Protein AF-A0A9D3PNL5-F1 (afdb_monomer_lite)

InterPro domains:
  IPR000719 Protein kinase domain [PF00069] (84-166)
  IPR000719 Protein kinase domain [PS50011] (1-166)
  IPR000719 Protein kinase domain [SM00220] (26-166)
  IPR011009 Protein kinase-like domain superfamily [SSF56112] (18-76)
  IPR011009 Protein kinase-like domain superfamily [SSF56112] (84-167)
  IPR017441 Protein kinase, ATP binding site [PS00107] (32-55)
  IPR051138 PIM Serine/Threonine Kinase [PTHR22984] (84-167)

Radius of gyration: 21.08 Å; chains: 1; bounding box: 48×57×48 Å

Structure (mmCIF, N/CA/C/O backbone):
data_AF-A0A9D3PNL5-F1
#
_entry.id   AF-A0A9D3PNL5-F1
#
loop_
_atom_site.group_PDB
_atom_site.id
_atom_site.type_symbol
_atom_site.label_atom_id
_atom_site.label_alt_id
_atom_site.label_comp_id
_atom_site.label_asym_id
_atom_site.label_entity_id
_atom_site.label_seq_id
_atom_site.pdbx_PDB_ins_code
_atom_site.Cartn_x
_atom_site.Cartn_y
_atom_site.Cartn_z
_atom_site.occupancy
_atom_site.B_iso_or_equiv
_atom_site.auth_seq_id
_atom_site.auth_comp_id
_atom_site.auth_asym_id
_atom_site.auth_atom_id
_atom_site.pdbx_PDB_model_num
ATOM 1 N N . MET A 1 1 ? 21.731 40.773 -5.393 1.00 37.44 1 MET A N 1
ATOM 2 C CA . MET A 1 1 ? 21.156 39.965 -6.490 1.00 37.44 1 MET A CA 1
ATOM 3 C C . MET A 1 1 ? 22.215 38.988 -6.968 1.00 37.44 1 MET A C 1
ATOM 5 O O . MET A 1 1 ? 23.375 39.364 -7.023 1.00 37.44 1 MET A O 1
ATOM 9 N N . SER A 1 2 ? 21.787 37.767 -7.288 1.00 33.62 2 SER A N 1
ATOM 10 C CA . SER A 1 2 ? 22.587 36.586 -7.640 1.00 33.62 2 SER A CA 1
ATOM 11 C C . SER A 1 2 ? 23.284 35.892 -6.462 1.00 33.62 2 SER A C 1
ATOM 13 O O . SER A 1 2 ? 24.249 36.399 -5.898 1.00 33.62 2 SER A O 1
ATOM 15 N N . CYS A 1 3 ? 22.790 34.699 -6.135 1.00 22.55 3 CYS A N 1
ATOM 16 C CA . CYS A 1 3 ? 23.634 33.597 -5.705 1.00 22.55 3 CYS A CA 1
ATOM 17 C C . CYS A 1 3 ? 23.076 32.329 -6.361 1.00 22.55 3 CYS A C 1
ATOM 19 O O . CYS A 1 3 ? 21.907 31.990 -6.192 1.00 22.55 3 CYS A O 1
ATOM 21 N N . SER A 1 4 ? 23.911 31.722 -7.198 1.00 32.09 4 SER A N 1
ATOM 22 C CA . SER A 1 4 ? 23.697 30.441 -7.857 1.00 32.09 4 SER A CA 1
ATOM 23 C C . SER A 1 4 ? 23.814 29.319 -6.828 1.00 32.09 4 SER A C 1
ATOM 25 O O . SER A 1 4 ? 24.745 29.326 -6.025 1.00 32.09 4 SER A O 1
ATOM 27 N N . ALA A 1 5 ? 22.911 28.345 -6.877 1.00 29.30 5 ALA A N 1
ATOM 28 C CA . ALA A 1 5 ? 23.123 27.039 -6.270 1.00 29.30 5 ALA A CA 1
ATOM 29 C C . ALA A 1 5 ? 22.503 25.984 -7.188 1.00 29.30 5 ALA A C 1
ATOM 31 O O . ALA A 1 5 ? 21.303 25.718 -7.159 1.00 29.30 5 ALA A O 1
ATOM 32 N N . ALA A 1 6 ? 23.350 25.417 -8.045 1.00 33.72 6 ALA A N 1
ATOM 33 C CA . ALA A 1 6 ? 23.094 24.140 -8.680 1.00 33.72 6 ALA A CA 1
ATOM 34 C C . ALA A 1 6 ? 23.031 23.074 -7.575 1.00 33.72 6 ALA A C 1
ATOM 36 O O . ALA A 1 6 ? 24.058 22.699 -7.011 1.00 33.72 6 ALA A O 1
ATOM 37 N N . ALA A 1 7 ? 21.825 22.621 -7.236 1.00 33.25 7 ALA A N 1
ATOM 38 C CA . ALA A 1 7 ? 21.649 21.412 -6.446 1.00 33.25 7 ALA A CA 1
ATOM 39 C C . ALA A 1 7 ? 21.877 20.217 -7.379 1.00 33.25 7 ALA A C 1
ATOM 41 O O . ALA A 1 7 ? 21.170 20.043 -8.373 1.00 33.25 7 ALA A O 1
ATOM 42 N N . GLY A 1 8 ? 22.941 19.466 -7.100 1.00 27.92 8 GLY A N 1
ATOM 43 C CA . GLY A 1 8 ? 23.364 18.314 -7.880 1.00 27.92 8 GLY A CA 1
ATOM 44 C C . GLY A 1 8 ? 22.265 17.262 -7.976 1.00 27.92 8 GLY A C 1
ATOM 45 O O . GLY A 1 8 ? 21.720 16.819 -6.969 1.00 27.92 8 GLY A O 1
ATOM 46 N N . LEU A 1 9 ? 21.975 16.854 -9.209 1.00 35.25 9 LEU A N 1
ATOM 47 C CA . LEU A 1 9 ? 21.295 15.598 -9.500 1.00 35.25 9 LEU A CA 1
ATOM 48 C C . LEU A 1 9 ? 22.106 14.448 -8.875 1.00 35.25 9 LEU A C 1
ATOM 50 O O . LEU A 1 9 ? 23.333 14.440 -9.028 1.00 35.25 9 LEU A O 1
ATOM 54 N N . PRO A 1 10 ? 21.475 13.476 -8.195 1.00 40.09 10 PRO A N 1
ATOM 55 C CA . PRO A 1 10 ? 22.189 12.321 -7.678 1.00 40.09 10 PRO A CA 1
ATOM 56 C C . PRO A 1 10 ? 22.832 11.532 -8.829 1.00 40.09 10 PRO A C 1
ATOM 58 O O . PRO A 1 10 ? 22.167 11.006 -9.723 1.00 40.09 10 PRO A O 1
ATOM 61 N N . ASN A 1 11 ? 24.163 11.455 -8.786 1.00 43.19 11 ASN A N 1
ATOM 62 C CA . ASN A 1 11 ? 24.964 10.520 -9.566 1.00 43.19 11 ASN A CA 1
ATOM 63 C C . ASN A 1 11 ? 24.618 9.097 -9.109 1.00 43.19 11 ASN A C 1
ATOM 65 O O . ASN A 1 11 ? 25.056 8.676 -8.040 1.00 43.19 11 ASN A O 1
ATOM 69 N N . GLY A 1 12 ? 23.838 8.356 -9.899 1.00 40.03 12 GLY A N 1
ATOM 70 C CA . GLY A 1 12 ? 23.540 6.963 -9.556 1.00 40.03 12 GLY A CA 1
ATOM 71 C C . GLY A 1 12 ? 22.663 6.156 -10.508 1.00 40.03 12 GLY A C 1
ATOM 72 O O . GLY A 1 12 ? 22.704 4.936 -10.433 1.00 40.03 12 GLY A O 1
ATOM 73 N N . LEU A 1 13 ? 21.915 6.770 -11.431 1.00 40.31 13 LEU A N 1
ATOM 74 C CA . LEU A 1 13 ? 21.122 6.031 -12.421 1.00 40.31 13 LEU A CA 1
ATOM 75 C C . LEU A 1 13 ? 21.312 6.649 -13.805 1.00 40.31 13 LEU A C 1
ATOM 77 O O . LEU A 1 13 ? 20.552 7.512 -14.240 1.00 40.31 13 LEU A O 1
ATOM 81 N N . THR A 1 14 ? 22.346 6.214 -14.523 1.00 41.66 14 THR A N 1
ATOM 82 C CA . THR A 1 14 ? 22.407 6.462 -15.963 1.00 41.66 14 THR A CA 1
ATOM 83 C C . THR A 1 14 ? 21.260 5.683 -16.609 1.00 41.66 14 THR A C 1
ATOM 85 O O . THR A 1 14 ? 21.267 4.453 -16.651 1.00 41.66 14 THR A O 1
ATOM 88 N N . GLY A 1 15 ? 20.246 6.396 -17.113 1.00 50.00 15 GLY A N 1
ATOM 89 C CA . GLY A 1 15 ? 19.085 5.798 -17.787 1.00 50.00 15 GLY A CA 1
ATOM 90 C C . GLY A 1 15 ? 19.443 4.895 -18.978 1.00 50.00 15 GLY A C 1
ATOM 91 O O . GLY A 1 15 ? 18.603 4.129 -19.435 1.00 50.00 15 GLY A O 1
ATOM 92 N N . SER A 1 16 ? 20.695 4.928 -19.447 1.00 56.31 16 SER A N 1
ATOM 93 C CA . SER A 1 16 ? 21.208 4.050 -20.496 1.00 56.31 16 SER A CA 1
ATOM 94 C C . SER A 1 16 ? 21.319 2.584 -20.067 1.00 56.31 16 SER A C 1
ATOM 96 O O . SER A 1 16 ? 20.949 1.717 -20.844 1.00 56.31 16 SER A O 1
ATOM 98 N N . SER A 1 17 ? 21.777 2.279 -18.847 1.00 61.88 17 SER A N 1
ATOM 99 C CA . SER A 1 17 ? 22.071 0.890 -18.443 1.00 61.88 17 SER A CA 1
ATOM 100 C C . SER A 1 17 ? 20.802 0.042 -18.276 1.00 61.88 17 SER A C 1
ATOM 102 O O . SER A 1 17 ? 20.722 -1.084 -18.768 1.00 61.88 17 SER A O 1
ATOM 104 N N . GLN A 1 18 ? 19.764 0.611 -17.653 1.00 68.44 18 GLN A N 1
ATOM 105 C CA . GLN A 1 18 ? 18.479 -0.077 -17.479 1.00 68.44 18 GLN A CA 1
ATOM 106 C C . GLN A 1 18 ? 17.737 -0.265 -18.805 1.00 68.44 18 GLN A C 1
ATOM 108 O O . GLN A 1 18 ? 17.100 -1.295 -19.016 1.00 68.44 18 GLN A O 1
ATOM 113 N N . HIS A 1 19 ? 17.851 0.708 -19.711 1.00 75.62 19 HIS A N 1
ATOM 114 C CA . HIS A 1 19 ? 17.243 0.625 -21.033 1.00 75.62 19 HIS A CA 1
ATOM 115 C C . HIS A 1 19 ? 17.864 -0.504 -21.864 1.00 75.62 19 HIS A C 1
ATOM 117 O O . HIS A 1 19 ? 17.138 -1.285 -22.476 1.00 75.62 19 HIS A O 1
ATOM 123 N N . THR A 1 20 ? 19.192 -0.650 -21.827 1.00 79.81 20 THR A N 1
ATOM 124 C CA . THR A 1 20 ? 19.887 -1.745 -22.518 1.00 79.81 20 THR A CA 1
ATOM 125 C C . THR A 1 20 ? 19.484 -3.108 -21.951 1.00 79.81 20 THR A C 1
ATOM 127 O O . THR A 1 20 ? 19.095 -3.992 -22.709 1.00 79.81 20 THR A O 1
ATOM 130 N N . ALA A 1 21 ? 19.466 -3.261 -20.622 1.00 88.31 21 ALA A N 1
ATOM 131 C CA . ALA A 1 21 ? 19.059 -4.509 -19.970 1.00 88.31 21 ALA A CA 1
ATOM 132 C C . ALA A 1 21 ? 17.594 -4.897 -20.262 1.00 88.31 21 ALA A C 1
ATOM 134 O O . ALA A 1 21 ? 17.264 -6.080 -20.366 1.00 88.31 21 ALA A O 1
ATOM 135 N N . PHE A 1 22 ? 16.703 -3.912 -20.413 1.00 89.56 22 PHE A N 1
ATOM 136 C CA . PHE A 1 22 ? 15.327 -4.149 -20.848 1.00 89.56 22 PHE A CA 1
ATOM 137 C C . PHE A 1 22 ? 15.280 -4.647 -22.300 1.00 89.56 22 PHE A C 1
ATOM 139 O O . PHE A 1 22 ? 14.671 -5.680 -22.586 1.00 89.56 22 PHE A O 1
ATOM 146 N N . GLN A 1 23 ? 15.976 -3.954 -23.204 1.00 91.44 23 GLN A N 1
ATOM 147 C CA . GLN A 1 23 ? 16.016 -4.294 -24.627 1.00 91.44 23 GLN A CA 1
ATOM 148 C C . GLN A 1 23 ? 16.657 -5.656 -24.908 1.00 91.44 23 GLN A C 1
ATOM 150 O O . GLN A 1 23 ? 16.369 -6.260 -25.937 1.00 91.44 23 GLN A O 1
ATOM 155 N N . GLU A 1 24 ? 17.499 -6.182 -24.021 1.00 94.88 24 GLU A N 1
ATOM 156 C CA . GLU A 1 24 ? 18.044 -7.539 -24.145 1.00 94.88 24 GLU A CA 1
ATOM 157 C C . GLU A 1 24 ? 16.970 -8.624 -24.007 1.00 94.88 24 GLU A C 1
ATOM 159 O O . GLU A 1 24 ? 17.055 -9.652 -24.677 1.00 94.88 24 GLU A O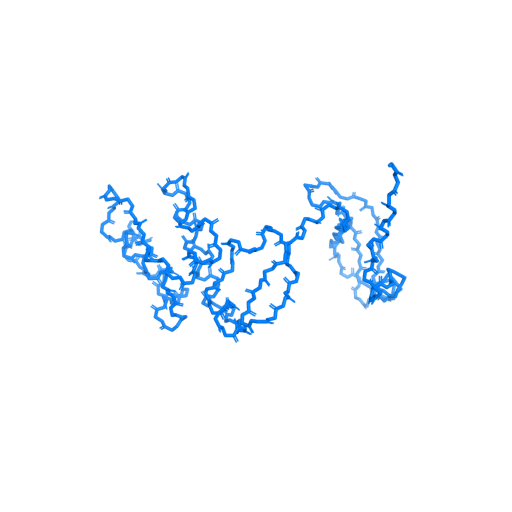 1
ATOM 164 N N . LYS A 1 25 ? 15.937 -8.391 -23.189 1.00 96.31 25 LYS A N 1
ATOM 165 C CA . LYS A 1 25 ? 14.954 -9.417 -22.798 1.00 96.31 25 LYS A CA 1
ATOM 166 C C . LYS A 1 25 ? 13.575 -9.223 -23.413 1.00 96.31 25 LYS A C 1
ATOM 168 O O . LYS A 1 25 ? 12.829 -10.193 -23.546 1.00 96.31 25 LYS A O 1
ATOM 173 N N . TYR A 1 26 ? 13.238 -7.999 -23.802 1.00 97.00 26 TYR A N 1
ATOM 174 C CA . TYR A 1 26 ? 11.894 -7.637 -24.236 1.00 97.00 26 TYR A CA 1
ATOM 175 C C . TYR A 1 26 ? 11.920 -6.867 -25.550 1.00 97.00 26 TYR A C 1
ATOM 177 O O . TYR A 1 26 ? 12.895 -6.191 -25.889 1.00 97.00 26 TYR A O 1
ATOM 185 N N . VAL A 1 27 ? 10.830 -6.986 -26.297 1.00 97.12 27 VAL A N 1
ATOM 186 C CA . VAL A 1 27 ? 10.520 -6.135 -27.443 1.00 97.12 27 VAL A CA 1
ATOM 187 C C . VAL A 1 27 ? 9.291 -5.325 -27.075 1.00 97.12 27 VAL A C 1
ATOM 189 O O . VAL A 1 27 ? 8.267 -5.885 -26.691 1.00 97.12 27 VAL A O 1
ATOM 192 N N . GLU A 1 28 ? 9.408 -4.008 -27.174 1.00 96.38 28 GLU A N 1
ATOM 193 C CA . GLU A 1 28 ? 8.271 -3.101 -27.074 1.00 96.38 28 GLU A CA 1
ATOM 194 C C . GLU A 1 28 ? 7.646 -2.913 -28.459 1.00 96.38 28 GLU A C 1
ATOM 196 O O . GLU A 1 28 ? 8.353 -2.808 -29.462 1.00 96.38 28 GLU A O 1
ATOM 201 N N . GLU A 1 29 ? 6.321 -2.892 -28.505 1.00 95.44 29 GLU A N 1
ATOM 202 C CA . GLU A 1 29 ? 5.523 -2.800 -29.720 1.00 95.44 29 GLU A CA 1
ATOM 203 C C . GLU A 1 29 ? 4.678 -1.516 -29.717 1.00 95.44 29 GLU A C 1
ATOM 205 O O . GLU A 1 29 ? 5.192 -0.406 -29.590 1.00 95.44 29 GLU A O 1
ATOM 210 N N . HIS A 1 30 ? 3.368 -1.648 -29.918 1.00 96.62 30 HIS A N 1
ATOM 211 C CA . HIS A 1 30 ? 2.465 -0.532 -30.100 1.00 96.62 30 HIS A CA 1
ATOM 212 C C . HIS A 1 30 ? 1.945 -0.009 -28.761 1.00 96.62 30 HIS A 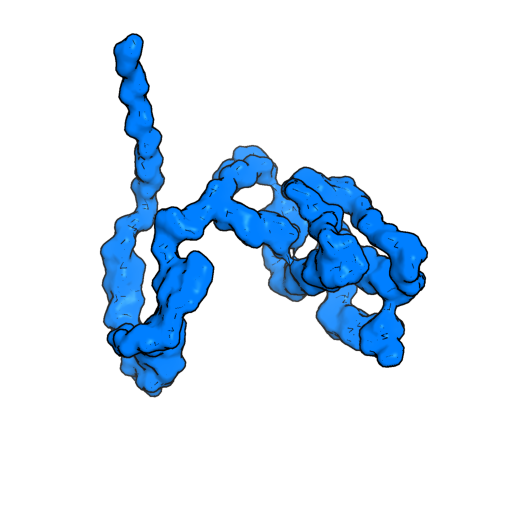C 1
ATOM 214 O O . HIS A 1 30 ? 1.764 -0.733 -27.784 1.00 96.62 30 HIS A O 1
ATOM 220 N N . TYR A 1 31 ? 1.682 1.288 -28.732 1.00 96.62 31 TYR A N 1
ATOM 221 C CA . TYR A 1 31 ? 1.113 1.976 -27.586 1.00 96.62 31 TYR A CA 1
ATOM 222 C C . TYR A 1 31 ? -0.293 1.451 -27.248 1.00 96.62 31 TYR A C 1
ATOM 224 O O . TYR A 1 31 ? -1.129 1.291 -28.138 1.00 96.62 31 TYR A O 1
ATOM 232 N N . LEU A 1 32 ? -0.557 1.237 -25.956 1.00 97.00 32 LEU A N 1
ATOM 233 C CA . LEU A 1 32 ? -1.849 0.780 -25.435 1.00 97.00 32 LEU A CA 1
ATOM 234 C C . LEU A 1 32 ? -2.646 1.898 -24.757 1.00 97.00 32 LEU A C 1
ATOM 236 O O . LEU A 1 32 ? -3.869 1.930 -24.871 1.00 97.00 32 LEU A O 1
ATOM 240 N N . GLY A 1 33 ? -1.992 2.816 -24.039 1.00 96.38 33 GLY A N 1
ATOM 241 C CA . GLY A 1 33 ? -2.713 3.864 -23.314 1.00 96.38 33 GLY A CA 1
ATOM 242 C C . GLY A 1 33 ? -1.849 4.758 -22.429 1.00 96.38 33 GLY A C 1
ATOM 243 O O . GLY A 1 33 ? -0.659 4.522 -22.235 1.00 96.38 33 GLY A O 1
ATOM 244 N N . ILE A 1 34 ? -2.467 5.800 -21.871 1.00 95.88 34 ILE A N 1
ATOM 245 C CA . ILE A 1 34 ? -1.848 6.753 -20.944 1.00 95.88 34 ILE A CA 1
ATOM 246 C C . ILE A 1 34 ? -2.719 6.880 -19.698 1.00 95.88 34 ILE A C 1
ATOM 248 O O . ILE A 1 34 ? -3.942 6.945 -19.784 1.00 95.88 34 ILE A O 1
ATOM 252 N N . GLY A 1 35 ? -2.073 6.925 -18.538 1.00 87.50 35 GLY A N 1
ATOM 253 C CA . GLY A 1 35 ? -2.684 7.250 -17.255 1.00 87.50 35 GLY A CA 1
ATOM 254 C C . GLY A 1 35 ? -1.942 8.393 -16.563 1.00 87.50 35 GLY A C 1
ATOM 255 O O . GLY A 1 35 ? -0.958 8.928 -17.081 1.00 87.50 35 GLY A O 1
ATOM 256 N N . GLY A 1 36 ? -2.381 8.750 -15.352 1.00 83.88 36 GLY A N 1
ATOM 257 C CA . GLY A 1 36 ? -1.755 9.827 -14.569 1.00 83.88 36 GLY A CA 1
ATOM 258 C C . GLY A 1 36 ? -0.238 9.654 -14.398 1.00 83.88 36 GLY A C 1
ATOM 259 O O . GLY A 1 36 ? 0.520 10.616 -14.507 1.00 83.88 36 GLY A O 1
ATOM 260 N N . PHE A 1 37 ? 0.210 8.404 -14.262 1.00 83.06 37 PHE A N 1
ATOM 261 C CA . PHE A 1 37 ? 1.598 8.041 -13.968 1.00 83.06 37 PHE A CA 1
ATOM 262 C C . PHE A 1 37 ? 2.469 7.751 -15.199 1.00 83.06 37 PHE A C 1
ATOM 264 O O . PHE A 1 37 ? 3.623 7.370 -15.041 1.00 83.06 37 PHE A O 1
ATOM 271 N N . GLY A 1 38 ? 1.955 7.927 -16.421 1.00 90.56 38 GLY A N 1
ATOM 272 C CA . GLY A 1 38 ? 2.727 7.690 -17.645 1.00 90.56 38 GLY A CA 1
ATOM 273 C C . GLY A 1 38 ? 1.986 6.862 -18.686 1.00 90.56 38 GLY A C 1
ATOM 274 O O . GLY A 1 38 ? 0.758 6.849 -18.701 1.00 90.56 38 GLY A O 1
ATOM 275 N N . SER A 1 39 ? 2.728 6.210 -19.574 1.00 95.12 39 SER A N 1
ATOM 276 C CA . SER A 1 39 ? 2.190 5.470 -20.721 1.00 95.12 39 SER A CA 1
ATOM 277 C C . SER A 1 39 ? 2.414 3.970 -20.592 1.00 95.12 39 SER A C 1
ATOM 279 O O . SER A 1 39 ? 3.328 3.519 -19.907 1.00 95.12 39 SER A O 1
ATOM 281 N N . VAL A 1 40 ? 1.567 3.200 -21.263 1.00 96.81 40 VAL A N 1
ATOM 282 C CA . VAL A 1 40 ? 1.656 1.748 -21.371 1.00 96.81 40 VAL A CA 1
ATOM 283 C C . VAL A 1 40 ? 1.765 1.386 -22.846 1.00 96.81 40 VAL A C 1
ATOM 285 O O . VAL A 1 40 ? 0.961 1.851 -23.656 1.00 96.81 40 VAL A O 1
ATOM 288 N N . CYS A 1 41 ? 2.735 0.544 -23.175 1.00 96.88 41 CYS A N 1
ATOM 289 C CA . CYS A 1 41 ? 2.916 -0.055 -24.492 1.00 96.88 41 CYS A CA 1
ATOM 290 C C . CYS A 1 41 ? 2.759 -1.575 -24.391 1.00 96.88 41 CYS A C 1
ATOM 292 O O . CYS A 1 41 ? 3.064 -2.172 -23.357 1.00 96.88 41 CYS A O 1
ATOM 294 N N . ALA A 1 42 ? 2.273 -2.202 -25.455 1.00 96.94 42 ALA A N 1
ATOM 295 C CA . ALA A 1 42 ? 2.325 -3.643 -25.616 1.00 96.94 42 ALA A CA 1
ATOM 296 C C . ALA A 1 42 ? 3.771 -4.061 -25.879 1.00 96.94 42 ALA A C 1
ATOM 298 O O . ALA A 1 42 ? 4.584 -3.276 -26.367 1.00 96.94 42 ALA A O 1
ATOM 299 N N . GLY A 1 43 ? 4.088 -5.308 -25.580 1.00 97.12 43 GLY A N 1
ATOM 300 C CA . GLY A 1 43 ? 5.350 -5.908 -25.959 1.00 97.12 43 GLY A CA 1
ATOM 301 C C . GLY A 1 43 ? 5.292 -7.414 -25.822 1.00 97.12 43 GLY A C 1
ATOM 302 O O . GLY A 1 43 ? 4.265 -7.978 -25.442 1.00 97.12 43 GLY A O 1
ATOM 303 N N . HIS A 1 44 ? 6.420 -8.059 -26.063 1.00 97.94 44 HIS A N 1
ATOM 304 C CA . HIS A 1 44 ? 6.587 -9.472 -25.770 1.00 97.94 44 HIS A CA 1
ATOM 305 C C . HIS A 1 44 ? 7.969 -9.750 -25.189 1.00 97.94 44 HIS A C 1
ATOM 307 O O . HIS A 1 44 ? 8.952 -9.043 -25.441 1.00 97.94 44 HIS A O 1
ATOM 313 N N . ARG A 1 45 ? 8.046 -10.806 -24.385 1.00 97.38 45 ARG A N 1
ATOM 314 C CA . ARG A 1 45 ? 9.311 -11.331 -23.882 1.00 97.38 45 ARG A CA 1
ATOM 315 C C . ARG A 1 45 ? 9.999 -12.143 -24.976 1.00 97.38 45 ARG A C 1
ATOM 317 O O . ARG A 1 45 ? 9.375 -12.981 -25.611 1.00 97.38 45 ARG A O 1
ATOM 324 N N . LYS A 1 46 ? 11.292 -11.910 -25.210 1.00 97.12 46 LYS A N 1
ATOM 325 C CA . LYS A 1 46 ? 12.036 -12.557 -26.306 1.00 97.12 46 LYS A CA 1
ATOM 326 C C . LYS A 1 46 ? 12.230 -14.061 -26.113 1.00 97.12 46 LYS A C 1
ATOM 328 O O . LYS A 1 46 ? 12.382 -14.768 -27.099 1.00 97.12 46 LYS A O 1
ATOM 333 N N . GLU A 1 47 ? 12.266 -14.533 -24.866 1.00 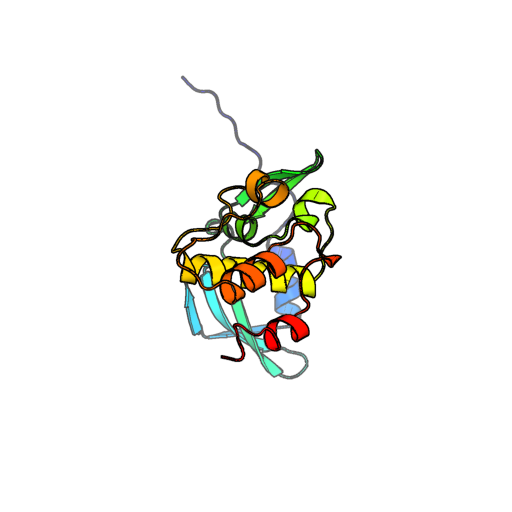97.56 47 GLU A N 1
ATOM 334 C CA . GLU A 1 47 ? 12.593 -15.933 -24.557 1.00 97.56 47 GLU A CA 1
ATOM 335 C C . GLU A 1 47 ? 11.477 -16.915 -24.931 1.00 97.56 47 GLU A C 1
ATOM 337 O O . GLU A 1 47 ? 11.762 -18.020 -25.382 1.00 97.56 47 GLU A O 1
ATOM 342 N N . ASP A 1 48 ? 10.218 -16.509 -24.778 1.00 97.44 48 ASP A N 1
ATOM 343 C CA . ASP A 1 48 ? 9.054 -17.376 -24.974 1.00 97.44 48 ASP A CA 1
ATOM 344 C C . ASP A 1 48 ? 7.886 -16.699 -25.704 1.00 97.44 48 ASP A C 1
ATOM 346 O O . ASP A 1 48 ? 6.823 -17.297 -25.860 1.00 97.44 48 ASP A O 1
ATOM 350 N N . LEU A 1 49 ? 8.088 -15.465 -26.177 1.00 96.94 49 LEU A N 1
ATOM 351 C CA . LEU A 1 49 ? 7.123 -14.669 -26.939 1.00 96.94 49 LEU A CA 1
ATOM 352 C C . LEU A 1 49 ? 5.822 -14.361 -26.189 1.00 96.94 49 LEU A C 1
ATOM 354 O O . LEU A 1 49 ? 4.837 -13.960 -26.812 1.00 96.94 49 LEU A O 1
ATOM 358 N N . LEU A 1 50 ? 5.800 -14.503 -24.860 1.00 97.38 50 LEU A N 1
ATOM 359 C CA . LEU A 1 50 ? 4.607 -14.162 -24.094 1.00 97.38 50 LEU A CA 1
ATOM 360 C C . LEU A 1 50 ? 4.352 -12.647 -24.115 1.00 97.38 50 LEU A C 1
ATOM 362 O O . LEU A 1 50 ? 5.299 -11.863 -23.962 1.00 97.38 50 LEU A O 1
ATOM 366 N N . PRO A 1 51 ? 3.082 -12.228 -24.282 1.00 97.56 51 PRO A N 1
ATOM 367 C CA . PRO A 1 51 ? 2.710 -10.822 -24.305 1.00 97.56 51 PRO A CA 1
ATOM 368 C C . PRO A 1 51 ? 2.925 -10.178 -22.934 1.00 97.56 51 PRO A C 1
ATOM 370 O O . PRO A 1 51 ? 2.666 -10.780 -21.891 1.00 97.56 51 PRO A O 1
ATOM 373 N N . ILE A 1 52 ? 3.362 -8.923 -22.946 1.00 97.31 52 ILE A N 1
ATOM 374 C CA . ILE A 1 52 ? 3.586 -8.102 -21.757 1.00 97.31 52 ILE A CA 1
ATOM 375 C C . ILE A 1 52 ? 3.005 -6.698 -21.942 1.00 97.31 52 ILE A C 1
ATOM 377 O O . ILE A 1 52 ? 2.745 -6.247 -23.058 1.00 97.31 52 ILE A O 1
ATOM 381 N N . ALA A 1 53 ? 2.865 -5.982 -20.829 1.00 97.06 53 ALA A N 1
ATOM 382 C CA . ALA A 1 53 ? 2.600 -4.550 -20.811 1.00 97.06 53 ALA A CA 1
ATOM 383 C C . ALA A 1 53 ? 3.817 -3.815 -20.231 1.00 97.06 53 ALA A C 1
ATOM 385 O O . ALA A 1 53 ? 4.227 -4.068 -19.098 1.00 97.06 53 ALA A O 1
ATOM 386 N N . VAL A 1 54 ? 4.388 -2.892 -21.001 1.00 94.94 54 VAL A N 1
ATOM 387 C CA . VAL A 1 54 ? 5.532 -2.063 -20.608 1.00 94.94 54 VAL A CA 1
ATOM 388 C C . VAL A 1 54 ? 5.004 -0.722 -20.126 1.00 94.94 54 VAL A C 1
ATOM 390 O O . VAL A 1 54 ? 4.427 0.035 -20.905 1.00 94.94 54 VAL A O 1
ATOM 393 N N . LYS A 1 55 ? 5.186 -0.414 -18.840 1.00 93.69 55 LYS A N 1
ATOM 394 C CA . LYS A 1 55 ? 4.760 0.865 -18.263 1.00 93.69 55 LYS A CA 1
ATOM 395 C C . LYS A 1 55 ? 5.940 1.828 -18.164 1.00 93.69 55 LYS A C 1
ATOM 397 O O . LYS A 1 55 ? 6.845 1.629 -17.360 1.00 93.69 55 LYS A O 1
ATOM 402 N N . HIS A 1 56 ? 5.888 2.911 -18.931 1.00 91.69 56 HIS A N 1
ATOM 403 C CA . HIS A 1 56 ? 6.843 4.013 -18.864 1.00 91.69 56 HIS A CA 1
ATOM 404 C C . HIS A 1 56 ? 6.387 5.031 -17.826 1.00 91.69 56 HIS A C 1
ATOM 406 O O . HIS A 1 56 ? 5.356 5.679 -18.006 1.00 91.69 56 HIS A O 1
ATOM 412 N N . ILE A 1 57 ? 7.169 5.194 -16.758 1.00 89.81 57 ILE A N 1
ATOM 413 C CA . ILE A 1 57 ? 6.915 6.164 -15.684 1.00 89.81 57 ILE A CA 1
ATOM 414 C C . ILE A 1 57 ? 7.975 7.268 -15.782 1.00 89.81 57 ILE A C 1
ATOM 416 O O . ILE A 1 57 ? 9.116 7.064 -15.362 1.00 89.81 57 ILE A O 1
ATOM 420 N N . PRO A 1 58 ? 7.655 8.444 -16.360 1.00 88.31 58 PRO A N 1
ATOM 421 C CA . PRO A 1 58 ? 8.624 9.526 -16.465 1.00 88.31 58 PRO A CA 1
ATOM 422 C C . PRO A 1 58 ? 9.035 10.008 -15.072 1.00 88.31 58 PRO A C 1
ATOM 424 O O . PRO A 1 58 ? 8.183 10.476 -14.322 1.00 88.31 58 PRO A O 1
ATOM 427 N N . LEU A 1 59 ? 10.333 9.993 -14.756 1.00 85.19 59 LEU A N 1
ATOM 428 C CA . LEU A 1 59 ? 10.836 10.400 -13.432 1.00 85.19 59 LEU A CA 1
ATOM 429 C C . LEU A 1 59 ? 10.408 11.821 -13.034 1.00 85.19 59 LEU A C 1
ATOM 431 O O . LEU A 1 59 ? 10.110 12.075 -11.876 1.00 85.19 59 LEU A O 1
ATOM 435 N N . ARG A 1 60 ? 10.272 12.731 -14.008 1.00 85.12 60 ARG A N 1
ATOM 436 C CA . ARG A 1 60 ? 9.755 14.097 -13.797 1.00 85.12 60 ARG A CA 1
ATOM 437 C C . ARG A 1 60 ? 8.308 14.167 -13.287 1.00 85.12 60 ARG A C 1
ATOM 439 O O . ARG A 1 60 ? 7.873 15.232 -12.868 1.00 85.12 60 ARG A O 1
ATOM 446 N N . LYS A 1 61 ? 7.541 13.083 -13.429 1.00 83.62 61 LYS A N 1
ATOM 447 C CA . LYS A 1 61 ? 6.161 12.961 -12.941 1.00 83.62 61 LYS A CA 1
ATOM 448 C C . LYS A 1 61 ? 6.083 12.268 -11.579 1.00 83.62 61 LYS A C 1
ATOM 450 O O . LYS A 1 61 ? 4.991 12.188 -11.033 1.00 83.62 61 LYS A O 1
ATOM 455 N N . VAL A 1 62 ? 7.201 11.768 -11.054 1.00 84.44 62 VAL A N 1
ATOM 456 C CA . VAL A 1 62 ? 7.259 11.175 -9.718 1.00 84.44 62 VAL A CA 1
ATOM 457 C C . VAL A 1 62 ? 7.597 12.288 -8.736 1.00 84.44 62 VAL A C 1
ATOM 459 O O . VAL A 1 62 ? 8.655 12.912 -8.830 1.00 84.44 62 VAL A O 1
ATOM 462 N N . THR A 1 63 ? 6.675 12.572 -7.821 1.00 85.19 63 THR A N 1
ATOM 463 C CA . THR A 1 63 ? 6.934 13.486 -6.710 1.00 85.19 63 THR A CA 1
ATOM 464 C C . THR A 1 63 ? 7.599 12.696 -5.598 1.00 85.19 63 THR A C 1
ATOM 466 O O . THR A 1 63 ? 7.012 11.757 -5.073 1.00 85.19 63 THR A O 1
ATOM 469 N N . TRP A 1 64 ? 8.820 13.075 -5.242 1.00 83.94 64 TRP A N 1
ATOM 470 C CA . TRP A 1 64 ? 9.576 12.442 -4.168 1.00 83.94 64 TRP A CA 1
ATOM 471 C C . TRP A 1 64 ? 9.422 13.238 -2.874 1.00 83.94 64 TRP A C 1
ATOM 473 O O . TRP A 1 64 ? 9.366 14.468 -2.896 1.00 83.94 64 TRP A O 1
ATOM 483 N N . THR A 1 65 ? 9.378 12.533 -1.752 1.00 81.19 65 THR A N 1
ATOM 484 C CA . THR A 1 65 ? 9.525 13.089 -0.407 1.00 81.19 65 THR A CA 1
ATOM 485 C C . THR A 1 65 ? 10.729 12.446 0.268 1.00 81.19 65 THR A C 1
ATOM 487 O O . THR A 1 65 ? 11.076 11.297 -0.020 1.00 81.19 65 THR A O 1
ATOM 490 N N . THR A 1 66 ? 11.385 13.195 1.149 1.00 80.25 66 THR A N 1
ATOM 491 C CA . THR A 1 66 ? 12.456 12.676 1.996 1.00 80.25 66 THR A CA 1
ATOM 492 C C . THR A 1 66 ? 11.885 12.452 3.381 1.00 80.25 66 THR A C 1
ATOM 494 O O . THR A 1 66 ? 11.667 13.408 4.123 1.00 80.25 66 THR A O 1
ATOM 497 N N . GLU A 1 67 ? 11.688 11.192 3.745 1.00 75.25 67 GLU A N 1
ATOM 498 C CA . GLU A 1 67 ? 11.292 10.844 5.103 1.00 75.25 67 GLU A CA 1
ATOM 499 C C . GLU A 1 67 ? 12.546 10.557 5.929 1.00 75.25 67 GLU A C 1
ATOM 501 O O . GLU A 1 67 ? 13.416 9.767 5.544 1.00 75.25 67 GLU A O 1
ATOM 506 N N . SER A 1 68 ? 12.680 11.255 7.058 1.00 64.00 68 SER A N 1
ATOM 507 C CA . SER A 1 68 ? 13.754 11.004 8.015 1.00 64.00 68 SER A CA 1
ATOM 508 C C . SER A 1 68 ? 13.297 9.941 8.998 1.00 64.00 68 SER A C 1
ATOM 510 O O . SER A 1 68 ? 12.521 10.214 9.915 1.00 64.00 68 SER A O 1
ATOM 512 N N . LEU A 1 69 ? 13.808 8.736 8.818 1.00 63.47 69 LEU A N 1
ATOM 513 C CA . LEU A 1 69 ? 13.347 7.565 9.530 1.00 63.47 69 LEU A CA 1
ATOM 514 C C . LEU A 1 69 ? 14.527 6.879 10.193 1.00 63.47 69 LEU A C 1
ATOM 516 O O . LEU A 1 69 ? 15.521 6.574 9.536 1.00 63.47 69 LEU A O 1
ATOM 520 N N . ASN A 1 70 ? 14.477 6.705 11.514 1.00 53.69 70 ASN A N 1
ATOM 521 C CA . ASN A 1 70 ? 15.579 6.107 12.274 1.00 53.69 70 ASN A CA 1
ATOM 522 C C . ASN A 1 70 ? 16.960 6.737 11.966 1.00 53.69 70 ASN A C 1
ATOM 524 O O . ASN A 1 70 ? 17.977 6.048 11.893 1.00 53.69 70 ASN A O 1
ATOM 528 N N . ARG A 1 71 ? 17.001 8.070 11.781 1.00 55.06 71 ARG A N 1
ATOM 529 C CA . ARG A 1 71 ? 18.192 8.872 11.402 1.00 55.06 71 ARG A CA 1
ATOM 530 C C . ARG A 1 71 ? 18.770 8.593 10.005 1.00 55.06 71 ARG A C 1
ATOM 532 O O . ARG A 1 71 ? 19.830 9.127 9.685 1.00 55.06 71 ARG A O 1
ATOM 539 N N . LYS A 1 72 ? 18.087 7.818 9.162 1.00 59.22 72 LYS A N 1
ATOM 540 C CA . LYS A 1 72 ? 18.390 7.688 7.732 1.00 59.22 72 LYS A CA 1
ATOM 541 C C . LYS A 1 72 ? 17.404 8.536 6.928 1.00 59.22 72 LYS A C 1
ATOM 543 O O . LYS A 1 72 ? 16.215 8.558 7.223 1.00 59.22 72 LYS A O 1
ATOM 548 N N . GLN A 1 73 ? 17.913 9.267 5.942 1.00 68.94 73 GLN A N 1
ATOM 549 C CA . GLN A 1 73 ? 17.083 9.954 4.954 1.00 68.94 73 GLN A CA 1
ATOM 550 C C . GLN A 1 73 ? 16.821 8.987 3.808 1.00 68.94 73 GLN A C 1
ATOM 552 O O . GLN A 1 73 ? 17.773 8.491 3.202 1.00 68.94 73 GLN A O 1
ATOM 557 N N . GLN A 1 74 ? 15.551 8.713 3.530 1.00 73.75 74 GLN A N 1
ATOM 558 C CA . GLN A 1 74 ? 15.155 7.882 2.402 1.00 73.75 74 GLN A CA 1
ATOM 559 C C . GLN A 1 74 ? 14.197 8.651 1.497 1.00 73.75 74 GLN A C 1
ATOM 561 O O . GLN A 1 74 ? 13.250 9.280 1.967 1.00 73.75 74 GLN A O 1
ATOM 566 N N . GLU A 1 75 ? 14.470 8.610 0.193 1.00 81.06 75 GLU A N 1
ATOM 567 C CA . GLU A 1 75 ? 13.587 9.169 -0.827 1.00 81.06 75 GLU A CA 1
ATOM 568 C C . GLU A 1 75 ? 12.511 8.148 -1.185 1.00 81.06 75 GLU A C 1
ATOM 570 O O . GLU A 1 75 ? 12.810 7.009 -1.553 1.00 81.06 75 GLU A O 1
ATOM 575 N N . LEU A 1 76 ? 11.253 8.560 -1.069 1.00 80.81 76 LEU A N 1
ATOM 576 C CA . LEU A 1 76 ? 10.089 7.742 -1.384 1.00 80.81 76 LEU A CA 1
ATOM 577 C C . LEU A 1 76 ? 9.135 8.537 -2.279 1.00 80.81 76 LEU A C 1
ATOM 579 O O . LEU A 1 76 ? 9.038 9.757 -2.125 1.00 80.81 76 LEU A O 1
ATOM 583 N N . PRO A 1 77 ? 8.410 7.887 -3.204 1.00 83.62 77 PRO A N 1
ATOM 584 C CA . PRO A 1 77 ? 7.302 8.537 -3.890 1.00 83.62 77 PRO A CA 1
ATOM 585 C C . PRO A 1 77 ? 6.268 9.012 -2.864 1.00 83.62 77 PRO A C 1
ATOM 587 O O . PRO A 1 77 ? 5.890 8.255 -1.966 1.00 83.62 77 PRO A O 1
ATOM 590 N N . LEU A 1 78 ? 5.810 10.256 -2.992 1.00 81.44 78 LEU A N 1
ATOM 591 C 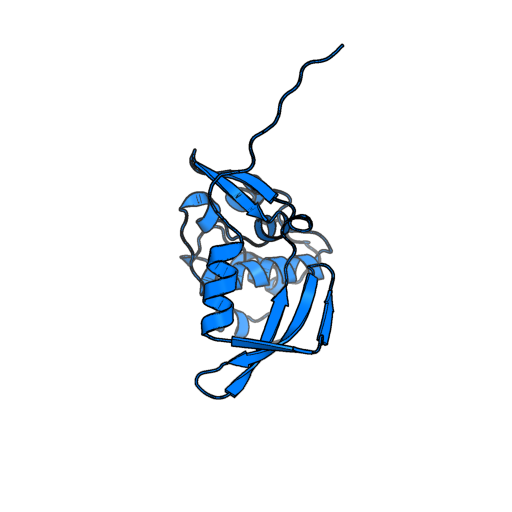CA . LEU A 1 78 ? 4.880 10.890 -2.055 1.00 81.44 78 LEU A CA 1
ATOM 592 C C . LEU A 1 78 ? 3.594 10.065 -1.883 1.00 81.44 78 LEU A C 1
ATOM 594 O O . LEU A 1 78 ? 3.066 9.949 -0.781 1.00 81.44 78 LEU A O 1
ATOM 598 N N . GLU A 1 79 ? 3.118 9.448 -2.962 1.00 77.75 79 GLU A N 1
ATOM 599 C CA . GLU A 1 79 ? 1.927 8.600 -2.981 1.00 77.75 79 GLU A CA 1
ATOM 600 C C . GLU A 1 79 ? 2.089 7.262 -2.240 1.00 77.75 79 GLU A C 1
ATOM 602 O O . GLU A 1 79 ? 1.092 6.638 -1.872 1.00 77.75 79 GLU A O 1
ATOM 607 N N . ALA A 1 80 ? 3.322 6.803 -2.014 1.00 80.88 80 ALA A N 1
ATOM 608 C CA . ALA A 1 80 ? 3.581 5.526 -1.355 1.00 80.88 80 ALA A CA 1
ATOM 609 C C . ALA A 1 80 ? 3.491 5.643 0.173 1.00 80.88 80 ALA A C 1
ATOM 611 O O . ALA A 1 80 ? 3.012 4.723 0.831 1.00 80.88 80 ALA A O 1
ATOM 612 N N . VAL A 1 81 ? 3.897 6.789 0.725 1.00 80.88 81 VAL A N 1
ATOM 613 C CA . VAL A 1 81 ? 3.993 7.039 2.171 1.00 80.88 81 VAL A CA 1
ATOM 614 C C . VAL A 1 81 ? 2.697 6.757 2.949 1.00 80.88 81 VAL A C 1
ATOM 616 O O . VAL A 1 81 ? 2.767 6.012 3.925 1.00 80.88 81 VAL A O 1
ATOM 619 N N . PRO A 1 82 ? 1.508 7.258 2.557 1.00 74.94 82 PRO A N 1
ATOM 620 C CA . PRO A 1 82 ? 0.278 6.997 3.315 1.00 74.94 82 PRO A CA 1
ATOM 621 C C . PRO A 1 82 ? -0.181 5.528 3.281 1.00 74.94 82 PRO A C 1
ATOM 623 O O . PRO A 1 82 ? -1.025 5.141 4.084 1.00 74.94 82 PRO A O 1
ATOM 626 N N . ASN A 1 83 ? 0.364 4.713 2.372 1.00 79.69 83 ASN A N 1
ATOM 627 C CA . ASN A 1 83 ? 0.024 3.296 2.210 1.00 79.69 83 ASN A CA 1
ATOM 628 C C . ASN A 1 83 ? 1.045 2.357 2.876 1.00 79.69 83 ASN A C 1
ATOM 630 O O . ASN A 1 83 ? 0.920 1.134 2.777 1.00 79.69 83 ASN A O 1
ATOM 634 N N . MET A 1 84 ? 2.082 2.907 3.510 1.00 86.00 84 MET A N 1
ATOM 635 C CA . MET A 1 84 ? 3.090 2.130 4.224 1.00 86.00 84 MET A CA 1
ATOM 636 C C . MET A 1 84 ? 2.602 1.792 5.631 1.00 86.00 84 MET A C 1
ATOM 638 O O . MET A 1 84 ? 1.982 2.617 6.304 1.00 86.00 84 MET A O 1
ATOM 642 N N . ALA A 1 85 ? 2.890 0.568 6.062 1.00 90.31 85 ALA A N 1
ATOM 643 C CA . ALA A 1 85 ? 2.564 0.100 7.398 1.00 90.31 85 ALA A CA 1
ATOM 644 C C . ALA A 1 85 ? 3.628 0.557 8.430 1.00 90.31 85 ALA A C 1
ATOM 646 O O . ALA A 1 85 ? 4.769 0.840 8.044 1.00 90.31 85 ALA A O 1
ATOM 647 N N . PRO A 1 86 ? 3.290 0.651 9.731 1.00 89.38 86 PRO A N 1
ATOM 648 C CA . PRO A 1 86 ? 4.161 1.209 10.773 1.00 89.38 86 PRO A CA 1
ATOM 649 C C . PRO A 1 86 ? 5.535 0.541 10.896 1.00 89.38 86 PRO A C 1
ATOM 651 O O . PRO A 1 86 ? 6.528 1.218 11.142 1.00 89.38 86 PRO A O 1
ATOM 654 N N . GLU A 1 87 ? 5.632 -0.769 10.676 1.00 88.19 87 GLU A N 1
ATOM 655 C CA . GLU A 1 87 ? 6.873 -1.552 10.748 1.00 88.19 87 GLU A CA 1
ATOM 656 C C . GLU A 1 87 ? 7.922 -1.106 9.730 1.00 88.19 87 GLU A C 1
ATOM 658 O O . GLU A 1 87 ? 9.125 -1.168 10.006 1.00 88.19 87 GLU A O 1
ATOM 663 N N . TRP A 1 88 ? 7.477 -0.577 8.588 1.00 85.38 88 TRP A N 1
ATOM 664 C CA . TRP A 1 88 ? 8.385 0.025 7.626 1.00 85.38 88 TRP A CA 1
ATOM 665 C C . TRP A 1 88 ? 9.075 1.241 8.239 1.00 85.38 88 TRP A C 1
ATOM 667 O O . TRP A 1 88 ? 10.285 1.422 8.094 1.00 85.38 88 TRP A O 1
ATOM 677 N N . PHE A 1 89 ? 8.309 2.018 9.006 1.00 81.06 89 PHE A N 1
ATOM 678 C CA . PHE A 1 89 ? 8.787 3.211 9.674 1.00 81.06 89 PHE A CA 1
ATOM 679 C C . PHE A 1 89 ? 9.647 2.926 10.912 1.00 81.06 89 PHE A C 1
ATOM 681 O O . PHE A 1 89 ? 10.654 3.593 11.151 1.00 81.06 89 PHE A O 1
ATOM 688 N N . LEU A 1 90 ? 9.284 1.902 11.679 1.00 79.25 90 LEU A N 1
ATOM 689 C CA . LEU A 1 90 ? 9.905 1.600 12.966 1.00 79.25 90 LEU A CA 1
ATOM 690 C C . LEU A 1 90 ? 11.126 0.681 12.843 1.00 79.25 90 LEU A C 1
ATOM 692 O O . LEU A 1 90 ? 12.120 0.901 13.535 1.00 79.25 90 LEU A O 1
ATOM 696 N N . ALA A 1 91 ? 11.081 -0.312 11.953 1.00 76.50 91 ALA A N 1
ATOM 697 C CA . ALA A 1 91 ? 12.074 -1.385 11.884 1.00 76.50 91 ALA A CA 1
ATOM 698 C C . ALA A 1 91 ? 12.719 -1.562 10.498 1.00 76.50 91 ALA A C 1
ATOM 700 O O . ALA A 1 91 ? 13.669 -2.333 10.374 1.00 76.50 91 ALA A O 1
ATOM 701 N N . ASN A 1 92 ? 12.262 -0.838 9.463 1.00 74.25 92 ASN A N 1
ATOM 702 C CA . ASN A 1 92 ? 12.658 -1.083 8.067 1.00 74.25 92 ASN A CA 1
ATOM 703 C C . ASN A 1 92 ? 12.407 -2.555 7.660 1.00 74.25 92 ASN A C 1
ATOM 705 O O . ASN A 1 92 ? 13.164 -3.150 6.888 1.00 74.25 92 ASN A O 1
ATOM 709 N N . GLU A 1 93 ? 11.348 -3.147 8.214 1.00 76.44 93 GLU A N 1
ATOM 710 C CA . GLU A 1 93 ? 10.890 -4.501 7.913 1.00 76.44 93 GLU A CA 1
ATOM 711 C C . GLU A 1 93 ? 9.674 -4.443 6.990 1.00 76.44 93 GLU A C 1
ATOM 713 O O . GLU A 1 93 ? 8.856 -3.528 7.075 1.00 76.44 93 GLU A O 1
ATOM 718 N N . VAL A 1 94 ? 9.559 -5.425 6.096 1.00 74.62 94 VAL A N 1
ATOM 719 C CA . VAL A 1 94 ? 8.425 -5.547 5.177 1.00 74.62 94 VAL A CA 1
ATOM 720 C C . VAL A 1 94 ? 7.828 -6.934 5.333 1.00 74.62 94 VAL A C 1
ATOM 722 O O . VAL A 1 94 ? 8.438 -7.930 4.946 1.00 74.62 94 VAL A O 1
ATOM 725 N N . HIS A 1 95 ? 6.612 -6.985 5.865 1.00 81.69 95 HIS A N 1
ATOM 726 C CA . HIS A 1 95 ? 5.811 -8.199 5.945 1.00 81.69 95 HIS A CA 1
ATOM 727 C C . HIS A 1 95 ? 4.719 -8.113 4.885 1.00 81.69 95 HIS A C 1
ATOM 729 O O . HIS A 1 95 ? 3.759 -7.369 5.052 1.00 81.69 95 HIS A O 1
ATOM 735 N N . ALA A 1 96 ? 4.872 -8.845 3.778 1.00 87.44 96 ALA A N 1
ATOM 736 C CA . ALA A 1 96 ? 3.996 -8.694 2.613 1.00 87.44 96 ALA A CA 1
ATOM 737 C C . ALA A 1 96 ? 2.505 -8.843 2.966 1.00 87.44 96 ALA A C 1
ATOM 739 O O . ALA A 1 96 ? 1.692 -8.012 2.563 1.00 87.44 96 ALA A O 1
ATOM 740 N N . GLU A 1 97 ? 2.152 -9.855 3.763 1.00 91.69 97 GLU A N 1
ATOM 741 C CA . GLU A 1 97 ? 0.769 -10.080 4.191 1.00 91.69 97 GLU A CA 1
ATOM 742 C C . GLU A 1 97 ? 0.281 -8.999 5.166 1.00 91.69 97 GLU A C 1
ATOM 744 O O . GLU A 1 97 ? -0.689 -8.308 4.861 1.00 91.69 97 GLU A O 1
ATOM 749 N N . SER A 1 98 ? 0.976 -8.771 6.287 1.00 92.44 98 SER A N 1
ATOM 750 C CA . SER A 1 98 ? 0.574 -7.768 7.288 1.00 92.44 98 SER A CA 1
ATOM 751 C C . SER A 1 98 ? 0.530 -6.340 6.728 1.00 92.44 98 SER A C 1
ATOM 753 O O . SER A 1 98 ? -0.288 -5.528 7.163 1.00 92.44 98 SER A O 1
ATOM 755 N N . SER A 1 99 ? 1.385 -6.012 5.754 1.00 92.06 99 SER A N 1
ATOM 756 C CA . SER A 1 99 ? 1.336 -4.743 5.020 1.00 92.06 99 SER A CA 1
ATOM 757 C C . SER A 1 99 ? 0.131 -4.675 4.074 1.00 92.06 99 SER A C 1
ATOM 759 O O . SER A 1 99 ? -0.471 -3.613 3.932 1.00 92.06 99 SER A O 1
ATOM 761 N N . THR A 1 100 ? -0.266 -5.796 3.464 1.00 93.50 100 THR A N 1
ATOM 762 C CA . THR A 1 100 ? -1.484 -5.869 2.640 1.00 93.50 100 THR A CA 1
ATOM 763 C C . THR A 1 100 ? -2.731 -5.668 3.500 1.00 93.50 100 THR A C 1
ATOM 765 O O . THR A 1 100 ? -3.592 -4.867 3.147 1.00 93.50 100 THR A O 1
ATOM 768 N N . VAL A 1 101 ? -2.805 -6.328 4.659 1.00 95.94 101 VAL A N 1
ATOM 769 C CA . VAL A 1 101 ? -3.892 -6.160 5.639 1.00 95.94 101 VAL A CA 1
ATOM 770 C C . VAL A 1 101 ? -4.023 -4.697 6.063 1.00 95.94 101 VAL A C 1
ATOM 772 O O . VAL A 1 101 ? -5.115 -4.129 6.015 1.00 95.94 101 VAL A O 1
ATOM 775 N N . TRP A 1 102 ? -2.899 -4.054 6.391 1.00 94.81 102 TRP A N 1
ATOM 776 C CA . TRP A 1 102 ? -2.866 -2.630 6.718 1.00 94.81 102 TRP A CA 1
ATOM 777 C C . TRP A 1 102 ? -3.435 -1.766 5.584 1.00 94.81 102 TRP A C 1
ATOM 779 O O . TRP A 1 102 ? -4.318 -0.938 5.808 1.00 94.81 102 TRP A O 1
ATOM 789 N N . GLN A 1 103 ? -2.976 -1.979 4.347 1.00 94.88 103 GLN A N 1
ATOM 790 C CA . GLN A 1 103 ? -3.436 -1.225 3.175 1.00 94.88 103 GLN A CA 1
ATOM 791 C C . GLN A 1 103 ? -4.935 -1.399 2.919 1.00 94.88 103 GLN A C 1
ATOM 793 O O . GLN A 1 103 ? -5.632 -0.419 2.648 1.00 94.88 103 GLN A O 1
ATOM 798 N N . LEU A 1 104 ? -5.448 -2.624 3.054 1.00 95.50 104 LEU A N 1
ATOM 799 C CA . LEU A 1 104 ? -6.882 -2.892 2.973 1.00 95.50 104 LEU A CA 1
ATOM 800 C C . LEU A 1 104 ? -7.646 -2.147 4.072 1.00 95.50 104 LEU A C 1
ATOM 802 O O . LEU A 1 104 ? -8.671 -1.531 3.782 1.00 95.50 104 LEU A O 1
ATOM 806 N N . GLY A 1 105 ? -7.118 -2.118 5.299 1.00 95.69 105 GLY A N 1
ATOM 807 C CA . GLY A 1 105 ? -7.667 -1.335 6.405 1.00 95.69 105 GLY A CA 1
ATOM 808 C C . GLY A 1 105 ? -7.735 0.165 6.105 1.00 95.69 105 GLY A C 1
ATOM 809 O O . GLY A 1 105 ? -8.766 0.794 6.352 1.00 95.69 105 GLY A O 1
ATOM 810 N N . VAL A 1 106 ? -6.680 0.744 5.517 1.00 94.88 106 VAL A N 1
ATOM 811 C CA . VAL A 1 106 ? -6.644 2.168 5.130 1.00 94.88 106 VAL A CA 1
ATOM 812 C C . VAL A 1 106 ? -7.716 2.469 4.085 1.00 94.88 106 VAL A C 1
ATOM 814 O O . VAL A 1 106 ? -8.463 3.439 4.238 1.00 94.88 106 VAL A O 1
ATOM 817 N N . ILE A 1 107 ? -7.832 1.625 3.054 1.00 94.38 107 ILE A N 1
ATOM 818 C CA . ILE A 1 107 ? -8.841 1.770 1.996 1.00 94.38 107 ILE A CA 1
ATOM 819 C C . ILE A 1 107 ? -10.248 1.640 2.582 1.00 94.38 107 ILE A C 1
ATOM 821 O O . ILE A 1 107 ? -11.109 2.478 2.315 1.00 94.38 107 ILE A O 1
ATOM 825 N N . MET A 1 108 ? -10.483 0.624 3.411 1.00 95.00 108 MET A N 1
ATOM 826 C CA . MET A 1 108 ? -11.778 0.388 4.042 1.00 95.00 108 MET A CA 1
ATOM 827 C C . MET A 1 108 ? -12.184 1.575 4.923 1.00 95.00 108 MET A C 1
ATOM 829 O O . MET A 1 108 ? -13.289 2.098 4.783 1.0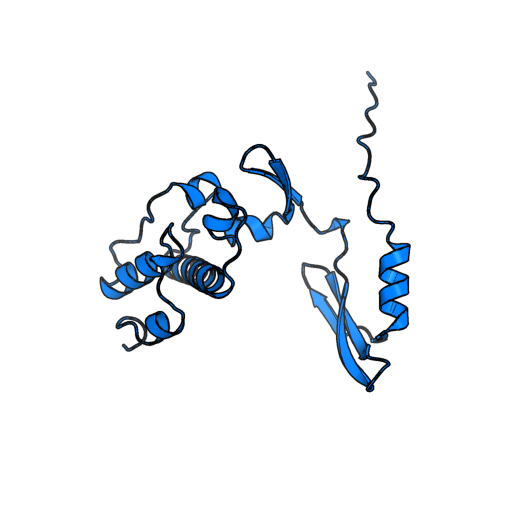0 95.00 108 MET A O 1
ATOM 833 N N . HIS A 1 109 ? -11.268 2.078 5.756 1.00 95.25 109 HIS A N 1
ATOM 834 C CA . HIS A 1 109 ? -11.495 3.287 6.542 1.00 95.25 109 HIS A CA 1
ATOM 835 C C . HIS A 1 109 ? -11.841 4.481 5.646 1.00 95.25 109 HIS A C 1
ATOM 837 O O . HIS A 1 109 ? -12.789 5.214 5.920 1.00 95.25 109 HIS A O 1
ATOM 843 N N . GLN A 1 110 ? -11.085 4.691 4.567 1.00 93.12 110 GLN A N 1
ATOM 844 C CA . GLN A 1 110 ? -11.306 5.810 3.657 1.00 93.12 110 GLN A CA 1
ATOM 845 C C . GLN A 1 110 ? -12.687 5.750 2.994 1.00 93.12 110 GLN A C 1
ATOM 847 O O . GLN A 1 110 ? -13.343 6.783 2.875 1.00 93.12 110 GLN A O 1
ATOM 852 N N . VAL A 1 111 ? -13.149 4.559 2.608 1.00 94.38 111 VAL A N 1
ATOM 853 C CA . VAL A 1 111 ? -14.487 4.355 2.035 1.00 94.38 111 VAL A CA 1
ATOM 854 C C . VAL A 1 111 ? -15.585 4.664 3.057 1.00 94.38 111 VAL A C 1
ATOM 856 O O . VAL A 1 111 ? -16.571 5.314 2.717 1.00 94.38 111 VAL A O 1
ATOM 859 N N . LEU A 1 112 ? -15.411 4.244 4.311 1.00 94.25 112 LEU A N 1
ATOM 860 C CA . LEU A 1 112 ? -16.429 4.376 5.361 1.00 94.25 112 LEU A CA 1
ATOM 861 C C . LEU A 1 112 ? -16.480 5.777 5.994 1.00 94.25 112 LEU A C 1
ATOM 863 O O . LEU A 1 112 ? -17.551 6.283 6.337 1.00 94.25 112 LEU A O 1
ATOM 867 N N . CYS A 1 113 ? -15.322 6.413 6.162 1.00 90.69 113 CYS A N 1
ATOM 868 C CA . CYS A 1 113 ? -15.176 7.676 6.886 1.00 90.69 113 CYS A CA 1
ATOM 869 C C . CYS A 1 113 ? -14.957 8.882 5.962 1.00 90.69 113 CYS A C 1
ATOM 871 O O . CYS A 1 113 ? -15.091 10.016 6.414 1.00 90.69 113 CYS A O 1
ATOM 873 N N . VAL A 1 114 ? -14.650 8.662 4.677 1.00 90.75 114 VAL A N 1
ATOM 874 C CA . VAL A 1 114 ? -14.384 9.714 3.673 1.00 90.75 114 VAL A CA 1
ATOM 875 C C . VAL A 1 114 ? -13.170 10.591 4.033 1.00 90.75 114 VAL A C 1
ATOM 877 O O . VAL A 1 114 ? -13.037 11.732 3.598 1.00 90.75 114 VAL A O 1
ATOM 880 N N . HIS A 1 115 ? -12.246 10.052 4.830 1.00 90.00 115 HIS A N 1
ATOM 881 C CA . HIS A 1 115 ? -10.950 10.659 5.123 1.00 90.00 115 HIS A CA 1
ATOM 882 C C . HIS A 1 115 ? -9.905 9.584 5.435 1.00 90.00 115 HIS A C 1
ATOM 884 O O . HIS A 1 115 ? -10.239 8.448 5.786 1.00 90.00 115 HIS A O 1
ATOM 890 N N . LEU A 1 116 ? -8.625 9.949 5.326 1.00 89.62 116 LEU A N 1
ATOM 891 C CA . LEU A 1 116 ? -7.531 9.062 5.713 1.00 89.62 116 LEU A CA 1
ATOM 892 C C . LEU A 1 116 ? -7.533 8.838 7.237 1.00 89.62 116 LEU A C 1
ATOM 894 O O . LEU A 1 116 ? -7.824 9.776 7.990 1.00 89.62 116 LEU A O 1
ATOM 898 N N . PRO A 1 117 ? -7.197 7.625 7.712 1.00 92.31 117 PRO A N 1
ATOM 899 C CA . PRO A 1 117 ? -7.037 7.367 9.145 1.00 92.31 117 PRO A CA 1
ATOM 900 C C . PRO A 1 117 ? -5.836 8.133 9.741 1.00 92.31 117 PRO A C 1
ATOM 902 O O . PRO A 1 117 ? -5.890 8.609 10.884 1.00 92.31 117 PRO A O 1
ATOM 905 N N . PHE A 1 118 ? -4.785 8.332 8.936 1.00 92.25 118 PHE A N 1
ATOM 906 C CA . PHE A 1 118 ? -3.520 8.970 9.310 1.00 92.25 118 PHE A CA 1
ATOM 907 C C . PHE A 1 118 ? -3.138 10.042 8.279 1.00 92.25 118 PHE A C 1
ATOM 909 O O . PHE A 1 118 ? -3.263 9.811 7.077 1.00 92.25 118 PHE A O 1
ATOM 916 N N . CYS A 1 119 ? -2.691 11.218 8.731 1.00 86.88 119 CYS A N 1
ATOM 917 C CA . CYS A 1 119 ? -2.405 12.355 7.843 1.00 86.88 119 CYS A CA 1
ATOM 918 C C . CYS A 1 119 ? -0.917 12.512 7.504 1.00 86.88 119 CYS A C 1
ATOM 920 O O . CYS A 1 119 ? -0.569 13.265 6.598 1.00 86.88 119 CYS A O 1
ATOM 922 N N . ASN A 1 120 ? -0.037 11.866 8.268 1.00 84.88 120 ASN A N 1
ATOM 923 C CA . ASN A 1 120 ? 1.412 11.977 8.144 1.00 84.88 120 ASN A CA 1
ATOM 924 C C . ASN A 1 120 ? 2.096 10.722 8.738 1.00 84.88 120 ASN A C 1
ATOM 926 O O . ASN A 1 120 ? 1.441 9.950 9.442 1.00 84.88 120 ASN A O 1
ATOM 930 N N . PRO A 1 121 ? 3.402 10.513 8.504 1.00 84.31 121 PRO A N 1
ATOM 931 C CA . PRO A 1 121 ? 4.122 9.354 9.040 1.00 84.31 121 PRO A CA 1
ATOM 932 C C . PRO A 1 121 ? 4.144 9.243 10.571 1.00 84.31 121 PRO A C 1
ATOM 934 O O . PRO A 1 121 ? 4.117 8.134 11.096 1.00 84.31 121 PRO A O 1
ATOM 937 N N . LEU A 1 122 ? 4.155 10.361 11.309 1.00 85.06 122 LEU A N 1
ATOM 938 C CA . LEU A 1 122 ? 4.086 10.325 12.777 1.00 85.06 122 LEU A CA 1
ATOM 939 C C . LEU A 1 122 ? 2.732 9.793 13.255 1.00 85.06 122 LEU A C 1
ATOM 941 O O . LEU A 1 122 ? 2.684 9.040 14.227 1.00 85.06 122 LEU A O 1
ATOM 945 N N . ASP A 1 123 ? 1.647 10.138 12.555 1.00 90.00 123 ASP A N 1
ATOM 946 C CA . ASP A 1 123 ? 0.329 9.571 12.824 1.00 90.00 123 ASP A CA 1
ATOM 947 C C . ASP A 1 123 ? 0.346 8.053 12.594 1.00 90.00 123 ASP A C 1
ATOM 949 O O . ASP A 1 123 ? -0.130 7.317 13.449 1.00 90.00 123 ASP A O 1
ATOM 953 N N . ILE A 1 124 ? 0.924 7.581 11.483 1.00 89.75 124 ILE A N 1
ATOM 954 C CA . ILE A 1 124 ? 1.020 6.142 11.173 1.00 89.75 124 ILE A CA 1
ATOM 955 C C . ILE A 1 124 ? 1.746 5.385 12.295 1.00 89.75 124 ILE A C 1
ATOM 957 O O . ILE A 1 124 ? 1.315 4.306 12.684 1.00 89.75 124 ILE A O 1
ATOM 961 N N . MET A 1 125 ? 2.827 5.955 12.831 1.00 86.19 125 MET A N 1
ATOM 962 C CA . MET A 1 125 ? 3.647 5.296 13.851 1.00 86.19 125 MET A CA 1
ATOM 963 C C . MET A 1 125 ? 3.065 5.337 15.266 1.00 86.19 125 MET A C 1
ATOM 965 O O . MET A 1 125 ? 3.402 4.475 16.070 1.00 86.19 125 MET A O 1
ATOM 969 N N . HIS A 1 126 ? 2.290 6.366 15.621 1.00 85.81 126 HIS A N 1
ATOM 970 C CA . HIS A 1 126 ? 2.002 6.650 17.036 1.00 85.81 126 HIS A CA 1
ATOM 971 C C . HIS A 1 126 ? 0.546 6.996 17.347 1.00 85.81 126 HIS A C 1
ATOM 973 O O . HIS A 1 126 ? 0.159 7.057 18.520 1.00 85.81 126 HIS A O 1
ATOM 979 N N . LYS A 1 127 ? -0.281 7.281 16.339 1.00 88.12 127 LYS A N 1
ATOM 980 C CA . LYS A 1 127 ? -1.668 7.681 16.567 1.00 88.12 127 LYS A CA 1
ATOM 981 C C . LYS A 1 127 ? -2.528 6.442 16.771 1.00 88.12 127 LYS A C 1
ATOM 983 O O . LYS A 1 127 ? -2.603 5.567 15.917 1.00 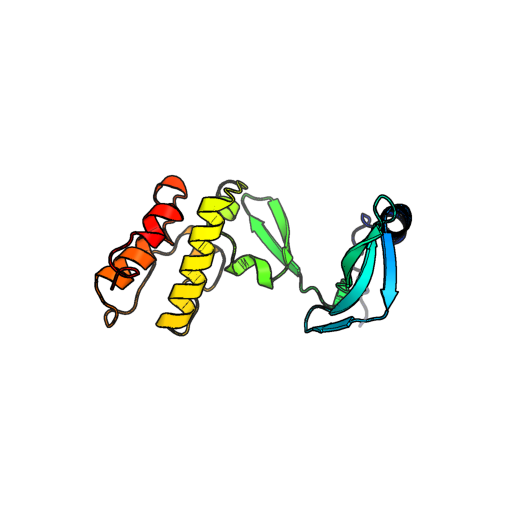88.12 127 LYS A O 1
ATOM 988 N N . LYS A 1 128 ? -3.285 6.428 17.866 1.00 88.94 128 LYS A N 1
ATOM 989 C CA . LYS A 1 128 ? -4.370 5.458 18.033 1.00 88.94 128 LYS A CA 1
ATOM 990 C C . LYS A 1 128 ? -5.460 5.717 16.997 1.00 88.94 128 LYS A C 1
ATOM 992 O O . LYS A 1 128 ? -5.907 6.856 16.850 1.00 88.94 128 LYS A O 1
ATOM 997 N N . LEU A 1 129 ? -5.897 4.661 16.314 1.00 92.31 129 LEU A N 1
ATOM 998 C CA . LEU A 1 129 ? -6.983 4.739 15.345 1.00 92.31 129 LEU A CA 1
ATOM 999 C C . LEU A 1 129 ? -8.252 5.302 16.003 1.00 92.31 129 LEU A C 1
ATOM 1001 O O . LEU A 1 129 ? -8.685 4.827 17.053 1.00 92.31 129 LEU A O 1
ATOM 1005 N N . THR A 1 130 ? -8.864 6.285 15.346 1.00 90.88 130 THR A N 1
ATOM 1006 C CA . THR A 1 130 ? -10.177 6.816 15.720 1.00 90.88 130 THR A CA 1
ATOM 1007 C C . THR A 1 130 ? -11.163 6.471 14.618 1.00 90.88 130 THR A C 1
ATOM 1009 O O . THR A 1 130 ? -11.010 6.946 13.496 1.00 90.88 130 THR A O 1
ATOM 1012 N N . VAL A 1 131 ? -12.185 5.686 14.951 1.00 91.56 131 VAL A N 1
ATOM 1013 C CA . VAL A 1 131 ? -13.242 5.270 14.023 1.00 91.56 131 VAL A CA 1
ATOM 1014 C C . VAL A 1 131 ? -14.547 6.012 14.337 1.00 91.56 131 VAL A C 1
ATOM 1016 O O . VAL A 1 131 ? -14.811 6.391 15.482 1.00 91.56 131 VAL A O 1
ATOM 1019 N N . ARG A 1 132 ? -15.373 6.255 13.313 1.00 92.94 132 ARG A N 1
ATOM 1020 C CA . ARG A 1 132 ? -16.700 6.864 13.464 1.00 92.94 132 ARG A CA 1
ATOM 1021 C C . ARG A 1 132 ? -17.609 6.000 14.337 1.00 92.94 132 ARG A C 1
ATOM 1023 O O . ARG A 1 132 ? -17.812 4.824 14.054 1.00 92.94 132 ARG A O 1
ATOM 1030 N N . ARG A 1 133 ? -18.222 6.615 15.352 1.00 91.94 133 ARG A N 1
ATOM 1031 C CA . ARG A 1 133 ? -19.111 5.928 16.309 1.00 91.94 133 ARG A CA 1
ATOM 1032 C C . ARG A 1 133 ? -20.408 5.422 15.682 1.00 91.94 133 ARG A C 1
ATOM 1034 O O . ARG A 1 133 ? -21.084 4.604 16.289 1.00 91.94 133 ARG A O 1
ATOM 1041 N N . GLU A 1 134 ? -20.766 5.930 14.503 1.00 94.94 134 GLU A N 1
ATOM 1042 C CA . GLU A 1 134 ? -21.963 5.504 13.774 1.00 94.94 134 GLU A CA 1
ATOM 1043 C C . GLU A 1 134 ? -21.782 4.161 13.053 1.00 94.94 134 GLU A C 1
ATOM 1045 O O . GLU A 1 134 ? -22.767 3.579 12.605 1.00 94.94 134 GLU A O 1
ATOM 1050 N N . LEU A 1 135 ? -20.543 3.676 12.910 1.00 94.44 135 LEU A N 1
ATOM 1051 C CA . LEU A 1 135 ? -20.274 2.365 12.321 1.00 94.44 135 LEU A CA 1
ATOM 1052 C C . LEU A 1 135 ? -20.640 1.252 13.307 1.00 94.44 135 LEU A C 1
ATOM 1054 O O . LEU A 1 135 ? -20.587 1.450 14.521 1.00 94.44 135 LEU A O 1
ATOM 1058 N N . SER A 1 136 ? -20.990 0.070 12.795 1.00 96.56 136 SER A N 1
ATOM 1059 C CA . SER A 1 136 ? -21.306 -1.075 13.656 1.00 96.56 136 SER A CA 1
ATOM 1060 C C . SER A 1 136 ? -20.090 -1.494 14.489 1.00 96.56 136 SER A C 1
ATOM 1062 O O . SER A 1 136 ? -18.944 -1.225 14.117 1.00 96.56 136 SER A O 1
ATOM 1064 N N . THR A 1 137 ? -20.327 -2.159 15.618 1.00 96.25 137 THR A N 1
ATOM 1065 C CA . THR A 1 137 ? -19.260 -2.662 16.493 1.00 96.25 137 THR A CA 1
ATOM 1066 C C . THR A 1 137 ? -18.319 -3.610 15.759 1.00 96.25 137 THR A C 1
ATOM 1068 O O . THR A 1 137 ? -17.110 -3.504 15.915 1.00 96.25 137 THR A O 1
ATOM 1071 N N . GLU A 1 138 ? -18.856 -4.457 14.885 1.00 97.12 138 GLU A N 1
ATOM 1072 C CA . GLU A 1 138 ? -18.095 -5.409 14.071 1.00 97.12 138 GLU A CA 1
ATOM 1073 C C . GLU A 1 138 ? -17.249 -4.679 13.020 1.00 97.12 138 GLU A C 1
ATOM 1075 O O . GLU A 1 138 ? -16.123 -5.069 12.736 1.00 97.12 138 GLU A O 1
ATOM 1080 N N . CYS A 1 139 ? -17.769 -3.592 12.448 1.00 96.50 139 CYS A N 1
ATOM 1081 C CA . CYS A 1 139 ? -17.018 -2.776 11.499 1.00 96.50 139 CYS A CA 1
ATOM 1082 C C . CYS A 1 139 ? -15.831 -2.076 12.170 1.00 96.50 139 CYS A C 1
ATOM 1084 O O . CYS A 1 139 ? -14.742 -1.998 11.599 1.00 96.50 139 CYS A O 1
ATOM 1086 N N . GLN A 1 140 ? -16.060 -1.526 13.366 1.00 96.81 140 GLN A N 1
ATOM 1087 C CA . GLN A 1 140 ? -15.023 -0.866 14.156 1.00 96.81 140 GLN A CA 1
ATOM 1088 C C . GLN A 1 140 ? -13.945 -1.870 14.571 1.00 96.81 140 GLN A C 1
ATOM 1090 O O . GLN A 1 140 ? -12.762 -1.568 14.438 1.00 96.81 140 GLN A O 1
ATOM 1095 N N . ASP A 1 141 ? -14.354 -3.061 15.011 1.00 96.69 141 ASP A N 1
ATOM 1096 C CA . ASP A 1 141 ? -13.453 -4.148 15.392 1.00 96.69 141 ASP A CA 1
ATOM 1097 C C . ASP A 1 141 ? -12.555 -4.569 14.223 1.00 96.69 141 ASP A C 1
ATOM 1099 O O . ASP A 1 141 ? -11.334 -4.499 14.337 1.00 96.69 141 ASP A O 1
ATOM 1103 N N . LEU A 1 142 ? -13.135 -4.835 13.043 1.00 97.12 142 LEU A N 1
ATOM 1104 C CA . LEU A 1 142 ? -12.350 -5.174 11.853 1.00 97.12 142 LEU A CA 1
ATOM 1105 C C . LEU A 1 142 ? -11.344 -4.071 11.495 1.00 97.12 142 LEU A C 1
ATOM 1107 O O . LEU A 1 142 ? -10.198 -4.367 11.158 1.00 97.12 142 LEU A O 1
ATOM 1111 N N . LEU A 1 143 ? -11.743 -2.795 11.577 1.00 97.06 143 LEU A N 1
ATOM 1112 C CA . LEU A 1 143 ? -10.842 -1.665 11.327 1.00 97.06 143 LEU A CA 1
ATOM 1113 C C . LEU A 1 143 ? -9.669 -1.637 12.313 1.00 97.06 143 LEU A C 1
ATOM 1115 O O . LEU A 1 143 ? -8.537 -1.391 11.894 1.00 97.06 143 LEU A O 1
ATOM 1119 N N . HIS A 1 144 ? -9.923 -1.906 13.594 1.00 96.25 144 HIS A N 1
ATOM 1120 C CA . HIS A 1 144 ? -8.882 -1.994 14.614 1.00 96.25 144 HIS A CA 1
ATOM 1121 C C . HIS A 1 144 ? -7.946 -3.183 14.383 1.00 96.25 144 HIS A C 1
ATOM 1123 O O . HIS A 1 144 ? -6.734 -3.005 14.461 1.00 96.25 144 HIS A O 1
ATOM 1129 N N . CYS A 1 145 ? -8.478 -4.348 14.017 1.00 95.94 145 CYS A N 1
ATOM 1130 C CA . CYS A 1 145 ? -7.671 -5.521 13.694 1.00 95.94 145 CYS A CA 1
ATOM 1131 C C . CYS A 1 145 ? -6.836 -5.350 12.413 1.00 95.94 145 CYS A C 1
ATOM 1133 O O . CYS A 1 145 ? -5.756 -5.921 12.309 1.00 95.94 145 CYS A O 1
ATOM 1135 N N . CYS A 1 146 ? -7.287 -4.563 11.429 1.00 96.38 146 CYS A N 1
ATOM 1136 C CA . CYS A 1 146 ? -6.487 -4.286 10.228 1.00 96.38 146 CYS A CA 1
ATOM 1137 C C . CYS A 1 146 ? -5.372 -3.259 10.483 1.00 96.38 146 CYS A C 1
ATOM 1139 O O . CYS A 1 146 ? -4.286 -3.356 9.911 1.00 96.38 146 CYS A O 1
ATOM 1141 N N . LEU A 1 147 ? -5.660 -2.240 11.298 1.00 95.56 147 LEU A N 1
ATOM 1142 C CA . LEU A 1 147 ? -4.823 -1.050 11.482 1.00 95.56 147 LEU A CA 1
ATOM 1143 C C . LEU A 1 147 ? -4.105 -1.036 12.840 1.00 95.56 147 LEU A C 1
ATOM 1145 O O . LEU A 1 147 ? -3.892 0.032 13.420 1.00 95.56 147 LEU A O 1
ATOM 1149 N N . ASP A 1 148 ? -3.732 -2.212 13.346 1.00 93.44 148 ASP A N 1
ATOM 1150 C CA . ASP A 1 148 ? -2.885 -2.324 14.532 1.00 93.44 148 ASP A CA 1
ATOM 1151 C C . ASP A 1 148 ? -1.430 -1.949 14.200 1.00 93.44 148 ASP A C 1
ATOM 1153 O O . ASP A 1 148 ? -0.899 -2.295 13.138 1.00 93.44 148 ASP A O 1
ATOM 1157 N N . GLU A 1 149 ? -0.773 -1.233 15.115 1.00 90.50 149 GLU A N 1
ATOM 1158 C CA . GLU A 1 149 ? 0.632 -0.838 14.978 1.00 90.50 149 GLU A CA 1
ATOM 1159 C C . GLU A 1 149 ? 1.529 -2.071 14.807 1.00 90.50 149 GLU A C 1
ATOM 1161 O O . GLU A 1 149 ? 2.421 -2.090 13.955 1.00 90.50 149 GLU A O 1
ATOM 1166 N N . GLN A 1 150 ? 1.247 -3.126 15.571 1.00 90.12 150 GLN A N 1
ATOM 1167 C CA . GLN A 1 150 ? 2.044 -4.340 15.644 1.00 90.12 150 GLN A CA 1
ATOM 1168 C C . GLN A 1 150 ? 1.635 -5.333 14.542 1.00 90.12 150 GLN A C 1
ATOM 1170 O O . GLN A 1 150 ? 0.513 -5.842 14.577 1.00 90.12 150 GLN A O 1
ATOM 1175 N N . PRO A 1 151 ? 2.524 -5.687 13.590 1.00 91.75 151 PRO A N 1
ATOM 1176 C CA . PRO A 1 151 ? 2.197 -6.594 12.482 1.00 91.75 151 PRO A CA 1
ATOM 1177 C C . PRO A 1 151 ? 1.598 -7.934 12.916 1.00 91.75 151 PRO A C 1
ATOM 1179 O O . PRO A 1 151 ? 0.715 -8.455 12.245 1.00 91.75 151 PRO A O 1
ATOM 1182 N N . GLN A 1 152 ? 2.067 -8.469 14.043 1.00 91.38 152 GLN A N 1
ATOM 1183 C CA . GLN A 1 152 ? 1.637 -9.736 14.634 1.00 91.38 152 GLN A CA 1
ATOM 1184 C C . GLN A 1 152 ? 0.287 -9.672 15.360 1.00 91.38 152 GLN A C 1
ATOM 1186 O O . GLN A 1 152 ? -0.278 -10.716 15.667 1.00 91.38 152 GLN A O 1
ATOM 1191 N N . ALA A 1 153 ? -0.194 -8.473 15.694 1.00 92.69 153 ALA A N 1
ATOM 1192 C CA . ALA A 1 153 ? -1.517 -8.273 16.281 1.00 92.69 153 ALA A CA 1
ATOM 1193 C C . ALA A 1 153 ? -2.583 -7.994 15.210 1.00 92.69 153 ALA A C 1
ATOM 1195 O O . ALA A 1 153 ? -3.775 -8.039 15.514 1.00 92.69 153 ALA A O 1
ATOM 1196 N N . ARG A 1 154 ? -2.164 -7.716 13.966 1.00 95.06 154 ARG A N 1
ATOM 1197 C CA . ARG A 1 154 ? -3.086 -7.568 12.840 1.00 95.06 154 ARG A CA 1
ATOM 1198 C C . ARG A 1 154 ? -3.701 -8.912 12.477 1.00 95.06 154 ARG A C 1
ATOM 1200 O O . ARG A 1 154 ? -3.026 -9.937 12.543 1.00 95.06 154 ARG A O 1
ATOM 1207 N N . SER A 1 155 ? -4.950 -8.888 12.023 1.00 94.56 155 SER A N 1
ATOM 1208 C CA . SER A 1 155 ? -5.565 -10.070 11.412 1.00 94.56 155 SER A CA 1
ATOM 1209 C C . SER A 1 155 ? -4.772 -10.541 10.195 1.00 94.56 155 SER A C 1
ATOM 1211 O O . SER A 1 155 ? -4.223 -9.738 9.445 1.00 94.56 155 SER A O 1
ATOM 1213 N N . THR A 1 156 ? -4.768 -11.843 9.952 1.00 96.19 156 THR A N 1
ATOM 1214 C CA . THR A 1 156 ? -4.378 -12.419 8.658 1.00 96.19 156 THR A CA 1
ATOM 1215 C C . THR A 1 156 ? -5.443 -12.144 7.595 1.00 96.19 156 THR A C 1
ATOM 1217 O O . THR A 1 156 ? -6.593 -11.816 7.910 1.00 96.19 156 THR A O 1
ATOM 1220 N N . LEU A 1 157 ? -5.098 -12.318 6.315 1.00 94.62 157 LEU A N 1
ATOM 1221 C CA . LEU A 1 157 ? -6.089 -12.190 5.235 1.00 94.62 157 LEU A CA 1
ATOM 1222 C C . LEU A 1 157 ? -7.223 -13.219 5.369 1.00 94.62 157 LEU A C 1
ATOM 1224 O O . LEU A 1 157 ? -8.373 -12.920 5.046 1.00 94.62 157 LEU A O 1
ATOM 1228 N N . GLU A 1 158 ? -6.912 -14.421 5.856 1.00 95.75 158 GLU A N 1
ATOM 1229 C CA . GLU A 1 158 ? -7.903 -15.473 6.094 1.00 95.75 158 GLU A CA 1
ATOM 1230 C C . GLU A 1 158 ? -8.865 -15.089 7.226 1.00 95.75 158 GLU A C 1
ATOM 1232 O O . GLU A 1 158 ? -10.082 -15.149 7.043 1.00 95.75 158 GLU A O 1
ATOM 1237 N N . GLU A 1 159 ? -8.343 -14.614 8.359 1.00 95.88 159 GLU A N 1
ATOM 1238 C CA . GLU A 1 159 ? -9.161 -14.148 9.487 1.00 95.88 159 GLU A CA 1
ATOM 1239 C C . GLU A 1 159 ? -10.031 -12.949 9.107 1.00 95.88 159 GLU A C 1
ATOM 1241 O O . GLU A 1 159 ? -11.201 -12.902 9.489 1.00 95.88 159 GLU A O 1
ATOM 1246 N N . MET A 1 160 ? -9.503 -12.013 8.308 1.00 95.44 160 MET A N 1
ATOM 1247 C CA . MET A 1 160 ? -10.292 -10.902 7.774 1.00 95.44 160 MET A CA 1
ATOM 1248 C C . MET A 1 160 ? -11.504 -11.412 6.997 1.00 95.44 160 MET A C 1
ATOM 1250 O O . MET A 1 160 ? -12.617 -10.956 7.246 1.00 95.44 160 MET A O 1
ATOM 1254 N N . LEU A 1 161 ? -11.312 -12.368 6.079 1.00 93.69 161 LEU A N 1
ATOM 1255 C CA . LEU A 1 161 ? -12.401 -12.929 5.273 1.00 93.69 161 LEU A CA 1
ATOM 1256 C C . LEU A 1 161 ? -13.459 -13.627 6.130 1.00 93.69 161 LEU A C 1
ATOM 1258 O O . LEU A 1 161 ? -14.634 -13.585 5.777 1.00 93.69 161 LEU A O 1
ATOM 1262 N N . GLN A 1 162 ? -13.066 -14.238 7.246 1.00 95.75 162 GLN A N 1
ATOM 1263 C CA . GLN A 1 162 ? -13.985 -14.890 8.184 1.00 95.75 162 GLN A CA 1
ATOM 1264 C C . GLN A 1 162 ? -14.608 -13.926 9.204 1.00 95.75 162 GLN A C 1
ATOM 1266 O O . GLN A 1 162 ? -15.430 -14.344 10.020 1.00 95.75 162 GLN A O 1
ATOM 1271 N N . HIS A 1 163 ? -14.247 -12.641 9.179 1.00 96.50 163 HIS A N 1
ATOM 1272 C CA . HIS A 1 163 ? -14.729 -11.678 10.156 1.00 96.50 163 HIS A CA 1
ATOM 1273 C C . HIS A 1 163 ? -16.243 -11.465 10.045 1.00 96.50 163 HIS A C 1
ATOM 1275 O O . HIS A 1 163 ? -16.782 -11.268 8.953 1.00 96.50 163 HIS A O 1
ATOM 1281 N N . SER A 1 164 ? -16.926 -11.394 11.191 1.00 95.44 164 SER A N 1
ATOM 1282 C CA . SER A 1 164 ? -18.387 -11.244 11.288 1.00 95.44 164 SER A CA 1
ATOM 1283 C C . SER A 1 164 ? -18.954 -10.058 10.507 1.00 95.44 164 SER A C 1
ATOM 1285 O O . SER A 1 164 ? -20.124 -10.073 10.158 1.00 95.44 164 SER A O 1
ATOM 1287 N N . TRP A 1 165 ? -18.150 -9.022 10.246 1.00 96.12 165 TRP A N 1
ATOM 1288 C CA . TRP A 1 165 ? -18.554 -7.870 9.431 1.00 96.12 165 TRP A CA 1
ATOM 1289 C C . TRP A 1 165 ? -18.613 -8.172 7.924 1.00 96.12 165 TRP A C 1
ATOM 1291 O O . TRP A 1 165 ? -19.481 -7.645 7.238 1.00 96.12 165 TRP A O 1
ATOM 1301 N N . LEU A 1 166 ? -17.721 -9.027 7.407 1.00 93.00 166 LEU A N 1
ATOM 1302 C CA . LEU A 1 166 ? -17.732 -9.442 5.997 1.00 93.00 166 LEU A CA 1
ATOM 1303 C C . LEU A 1 166 ? -18.690 -10.608 5.727 1.00 93.00 166 LEU A C 1
ATOM 1305 O O . LEU A 1 166 ? -19.062 -10.831 4.580 1.00 93.00 166 LEU A O 1
ATOM 1309 N N . GLN A 1 167 ? -19.087 -11.337 6.770 1.00 92.44 167 GLN A N 1
ATOM 1310 C CA . GLN A 1 167 ? -19.999 -12.482 6.696 1.00 92.44 167 GLN A CA 1
ATOM 1311 C C . GLN A 1 167 ? -21.481 -12.108 6.918 1.00 92.44 167 GLN A C 1
ATOM 1313 O O . GLN A 1 167 ? -22.289 -12.986 7.221 1.00 92.44 167 GLN A O 1
ATOM 1318 N N . GLN A 1 168 ? -21.831 -10.818 6.821 1.00 79.94 168 GLN A N 1
ATOM 1319 C CA . GLN A 1 168 ? -23.200 -10.311 7.020 1.00 79.94 168 GLN A CA 1
ATOM 1320 C C . GLN A 1 168 ? -24.119 -10.555 5.820 1.00 79.94 168 GLN A C 1
ATOM 1322 O O . GLN A 1 168 ? -23.633 -10.512 4.667 1.00 79.94 168 GLN A O 1
#

pLDDT: mean 84.14, std 17.66, range [22.55, 97.94]

Foldseek 3Di:
DDDDDDPDDDDDDPVVVVVVVCVVFKDWDAWDDADLQATWTWIATPPPRHIDIDGDGPPVSFDWDFDCAPNDTDIDGPVCFLLAAQCCRDPVDDDPFLSVLLNVLQVLQCVQVVDGQADGNVCRNDNDGDHDPPDDPLSVVSSCLSSPNDSVSHDGPVVSCVRPVNVD

Sequence (168 aa):
MSCSAAAGLPNGLTGSSQHTAFQEKYVEEHYLGIGGFGSVCAGHRKEDLLPIAVKHIPLRKVTWTTESLNRKQQELPLEAVPNMAPEWFLANEVHAESSTVWQLGVIMHQVLCVHLPFCNPLDIMHKKLTVRRELSTECQDLLHCCLDEQPQARSTLEEMLQHSWLQQ

Secondary structure (DSSP, 8-state):
-------PPPTT--HHHHHHHHHHHEEEEEEEEEETTEEEEEEEETTT--EEEEEE--GGGPPEEEEEETTEEEEEETTTGGG--HHHHHH----HHHHHHHHHHHHHHHHHHSS-S-SSHHHHHHPPP---TTS-HHHHHHHHHHS-SSTTTSPPHHHHHTSTTTT-

Organism: Megalops atlanticus (NCBI:txid7932)